Protein AF-A0A402CS65-F1 (afdb_monomer_lite)

Sequence (180 aa):
MGAPHNTKRYGEQWNAVDLAVMQAEIETFRDLVVVSGGWAWHLMSPPHVELKHAHDHKDADLFVDPDVLWRMMERMAAQGYEKIWTRFDGVTDHFVRYTKVVEGERPVKVIFDLFMEKVASVETASGILVVEPETLLSFYGNKHSSVECFSVAIAKELIARGENPVGHARMGDFTPWVKG

Secondary structure (DSSP, 8-state):
---TT-GGGTTPBPPHHHHHHHHHHHHHTTTT-EE-HHHHHHHHSPS---BTTT---SSEEEE--TTTHHHHHHHHHHTT-EEE--TTTTT-SSEEEEEEEEPSSS-EEEEEEEE-S---EEE-TTS-EEE-HHHHHHTBTTTBS-TTSHHHHHHHHHHHTT---TT-GGGG--HHHH--

Foldseek 3Di:
DDPLPPLVQWVAADDPVLVVVQVVVLVLCLVFWAWAAQVLLVLLEDDAGHGCLQGPDPAIETEGELVCVVVVVVVCVVVPKDWDDDPCVVVDPQWTKIWDWDDDPDIHIYIYIYGHHDADWDAAPVRGTYHALVRNLVCDPPPYDDCRRQLNVVSVVCVVVVHGSRHDNSSRDPVVSNVD

Structure (mmCIF, N/CA/C/O backbone):
data_AF-A0A402CS65-F1
#
_entry.id   AF-A0A402CS65-F1
#
loop_
_atom_site.group_PDB
_atom_site.id
_atom_site.type_symbol
_atom_site.label_atom_id
_atom_site.label_alt_id
_atom_site.label_comp_id
_atom_site.label_asym_id
_atom_site.label_entity_id
_atom_site.label_seq_id
_atom_site.pdbx_PDB_ins_code
_atom_site.Cartn_x
_atom_site.Cartn_y
_atom_site.Cartn_z
_atom_site.occupancy
_atom_site.B_iso_or_equiv
_atom_site.auth_seq_id
_atom_site.auth_comp_id
_atom_site.auth_asym_id
_atom_site.auth_atom_id
_atom_site.pdbx_PDB_model_num
ATOM 1 N N . MET A 1 1 ? 3.523 18.018 5.546 1.00 40.34 1 MET A N 1
ATOM 2 C CA . MET A 1 1 ? 4.021 18.280 4.178 1.00 40.34 1 MET A CA 1
ATOM 3 C C . MET A 1 1 ? 5.536 18.213 4.168 1.00 40.34 1 MET A C 1
ATOM 5 O O . MET A 1 1 ? 6.183 19.008 4.835 1.00 40.34 1 MET A O 1
ATOM 9 N N . GLY A 1 2 ? 6.095 17.272 3.417 1.00 36.66 2 GLY A N 1
ATOM 10 C CA . GLY A 1 2 ? 7.407 17.431 2.813 1.00 36.66 2 GLY A CA 1
ATOM 11 C C . GLY A 1 2 ? 7.201 17.420 1.314 1.00 36.66 2 GLY A C 1
ATOM 12 O O . GLY A 1 2 ? 6.503 16.530 0.848 1.00 36.66 2 GLY A O 1
ATOM 13 N N . ALA A 1 3 ? 7.683 18.429 0.592 1.00 43.88 3 ALA A N 1
ATOM 14 C CA . ALA A 1 3 ? 7.549 18.458 -0.859 1.00 43.88 3 ALA A CA 1
ATOM 15 C C . ALA A 1 3 ? 8.328 17.261 -1.441 1.00 43.88 3 ALA A C 1
ATOM 17 O O . ALA A 1 3 ? 9.555 17.270 -1.314 1.00 43.88 3 ALA A O 1
ATOM 18 N N . PRO A 1 4 ? 7.661 16.262 -2.053 1.00 49.84 4 PRO A N 1
ATOM 19 C CA . PRO A 1 4 ? 8.331 15.109 -2.668 1.00 49.84 4 PRO A CA 1
ATOM 20 C C . PRO A 1 4 ? 9.193 15.510 -3.880 1.00 49.84 4 PRO A C 1
ATOM 22 O O . PRO A 1 4 ? 9.932 14.702 -4.416 1.00 49.84 4 PRO A O 1
ATOM 25 N N . HIS A 1 5 ? 9.126 16.780 -4.284 1.00 58.22 5 HIS A N 1
ATOM 26 C CA . HIS A 1 5 ? 9.873 17.372 -5.395 1.00 58.22 5 HIS A CA 1
ATOM 27 C C . HIS A 1 5 ? 11.181 18.045 -4.954 1.00 58.22 5 HIS A C 1
ATOM 29 O O . HIS A 1 5 ? 11.900 18.624 -5.767 1.00 58.22 5 HIS A O 1
ATOM 35 N N . ASN A 1 6 ? 11.478 18.063 -3.649 1.00 64.06 6 ASN A N 1
ATOM 36 C CA . ASN A 1 6 ? 12.695 18.691 -3.156 1.00 64.06 6 ASN A CA 1
ATOM 37 C C . ASN A 1 6 ? 13.837 17.676 -3.180 1.00 64.06 6 ASN A C 1
ATOM 39 O O . ASN A 1 6 ? 14.038 16.952 -2.207 1.00 64.06 6 ASN A O 1
ATOM 43 N N . THR A 1 7 ? 14.622 17.686 -4.258 1.00 67.31 7 THR A N 1
ATOM 44 C CA . THR A 1 7 ? 15.816 16.837 -4.425 1.00 67.31 7 THR A CA 1
ATOM 45 C C . THR A 1 7 ? 16.789 16.916 -3.245 1.00 67.31 7 THR A C 1
ATOM 47 O O . THR A 1 7 ? 17.465 15.941 -2.943 1.00 67.31 7 THR A O 1
ATOM 50 N N . LYS A 1 8 ? 16.788 18.016 -2.473 1.00 67.69 8 LYS A N 1
ATOM 51 C CA . LYS A 1 8 ? 17.569 18.151 -1.224 1.00 67.69 8 LYS A CA 1
ATOM 52 C C . LYS A 1 8 ? 17.162 17.169 -0.117 1.00 67.69 8 LYS A C 1
ATOM 54 O O . LYS A 1 8 ? 17.838 17.096 0.903 1.00 67.69 8 LYS A O 1
ATOM 59 N N . ARG A 1 9 ? 16.028 16.483 -0.270 1.00 71.31 9 ARG A N 1
ATOM 60 C CA . ARG A 1 9 ? 15.501 15.476 0.661 1.00 71.31 9 ARG A CA 1
ATOM 61 C C . ARG A 1 9 ? 15.669 14.051 0.133 1.00 71.31 9 ARG A C 1
ATOM 63 O O . ARG A 1 9 ? 15.174 13.110 0.758 1.00 71.31 9 ARG A O 1
ATOM 70 N N . TYR A 1 10 ? 16.330 13.873 -1.010 1.00 80.81 10 TYR A N 1
ATOM 71 C CA . TYR A 1 10 ? 16.697 12.543 -1.480 1.00 80.81 10 TYR A CA 1
ATOM 72 C C . TYR A 1 10 ? 17.598 11.880 -0.432 1.00 80.81 10 TYR A C 1
ATOM 74 O O . TYR A 1 10 ? 18.449 12.525 0.176 1.00 80.81 10 TYR A O 1
ATOM 82 N N . GLY A 1 11 ? 17.339 10.602 -0.153 1.00 80.06 11 GLY A N 1
ATOM 83 C CA . GLY A 1 11 ? 17.988 9.868 0.937 1.00 80.06 11 GLY A CA 1
ATOM 84 C C . GLY A 1 11 ? 17.304 9.982 2.307 1.00 80.06 11 GLY A C 1
ATOM 85 O O . GLY A 1 11 ? 17.685 9.253 3.220 1.00 80.06 11 GLY A O 1
ATOM 86 N N . GLU A 1 12 ? 16.277 10.826 2.477 1.00 87.25 12 GLU A N 1
ATOM 87 C CA . GLU A 1 12 ? 15.479 10.825 3.709 1.00 87.25 12 GLU A CA 1
ATOM 88 C C . GLU A 1 12 ? 14.709 9.507 3.842 1.00 87.25 12 GLU A C 1
ATOM 90 O O . GLU A 1 12 ? 13.941 9.129 2.953 1.00 87.25 12 GLU A O 1
ATOM 95 N N . GLN A 1 13 ? 14.900 8.826 4.969 1.00 92.12 13 GLN A N 1
ATOM 96 C CA . GLN A 1 13 ? 14.277 7.538 5.250 1.00 92.12 13 GLN A CA 1
ATOM 97 C C . GLN A 1 13 ? 12.935 7.704 5.957 1.00 92.12 13 GLN A C 1
ATOM 99 O O . GLN A 1 13 ? 12.708 8.653 6.720 1.00 92.12 13 GLN A O 1
ATOM 104 N N . TRP A 1 14 ? 12.042 6.753 5.715 1.00 93.31 14 TRP A N 1
ATOM 105 C CA . TRP A 1 14 ? 10.878 6.549 6.565 1.00 93.31 14 TRP A CA 1
ATOM 106 C C . TRP A 1 14 ? 11.300 6.006 7.935 1.00 93.31 14 TRP A C 1
ATOM 108 O O . TRP A 1 14 ? 12.347 5.378 8.085 1.00 93.31 14 TRP A O 1
ATOM 118 N N . ASN A 1 15 ? 10.498 6.272 8.967 1.00 92.88 15 ASN A N 1
ATOM 119 C CA . ASN A 1 15 ? 10.771 5.707 10.281 1.00 92.88 15 ASN A CA 1
ATOM 120 C C . ASN A 1 15 ? 10.410 4.215 10.278 1.00 92.88 15 ASN A C 1
ATOM 122 O O . ASN A 1 15 ? 9.265 3.863 10.009 1.00 92.88 15 ASN A O 1
ATOM 126 N N . ALA A 1 16 ? 11.362 3.349 10.623 1.00 93.50 16 ALA A N 1
ATOM 127 C CA . ALA A 1 16 ? 11.166 1.899 10.590 1.00 93.50 16 ALA A CA 1
ATOM 128 C C . ALA A 1 16 ? 10.010 1.405 11.482 1.00 93.50 16 ALA A C 1
ATOM 130 O O . ALA A 1 16 ? 9.334 0.449 11.119 1.00 93.50 16 ALA A O 1
ATOM 131 N N . VAL A 1 17 ? 9.744 2.071 12.613 1.00 93.69 17 VAL A N 1
ATOM 132 C CA . VAL A 1 17 ? 8.616 1.724 13.496 1.00 93.69 17 VAL A CA 1
ATOM 133 C C . VAL A 1 17 ? 7.278 2.060 12.832 1.00 93.69 17 VAL A C 1
ATOM 135 O O . VAL A 1 17 ? 6.354 1.262 12.929 1.00 93.69 17 VAL A O 1
ATOM 138 N N . ASP A 1 18 ? 7.176 3.190 12.116 1.00 94.31 18 ASP A N 1
ATOM 139 C CA . ASP A 1 18 ? 5.943 3.530 11.379 1.00 94.31 18 ASP A CA 1
ATOM 140 C C . ASP A 1 18 ? 5.660 2.496 10.290 1.00 94.31 18 ASP A C 1
ATOM 142 O O . ASP A 1 18 ? 4.530 2.032 10.158 1.00 94.31 18 ASP A O 1
ATOM 146 N N . LEU A 1 19 ? 6.698 2.115 9.538 1.00 95.19 19 LEU A N 1
ATOM 147 C CA . LEU A 1 19 ? 6.580 1.120 8.474 1.00 95.19 19 LEU A CA 1
ATOM 148 C C . LEU A 1 19 ? 6.150 -0.239 9.022 1.00 95.19 19 LEU A C 1
ATOM 150 O O . LEU A 1 19 ? 5.228 -0.841 8.486 1.00 95.19 19 LEU A O 1
ATOM 154 N N . ALA A 1 20 ? 6.778 -0.699 10.107 1.00 95.69 20 ALA A N 1
ATOM 155 C CA . ALA A 1 20 ? 6.443 -1.981 10.716 1.00 95.69 20 ALA A CA 1
ATOM 156 C C . ALA A 1 20 ? 4.992 -2.015 11.221 1.00 95.69 20 ALA A C 1
ATOM 158 O O . ALA A 1 20 ? 4.289 -2.997 10.990 1.00 95.69 20 ALA A O 1
ATOM 159 N N . VAL A 1 21 ? 4.526 -0.937 11.865 1.00 96.94 21 VAL A N 1
ATOM 160 C CA . VAL A 1 21 ? 3.127 -0.827 12.310 1.00 96.94 21 VAL A CA 1
ATOM 161 C C . VAL A 1 21 ? 2.176 -0.835 11.116 1.00 96.94 21 VAL A C 1
ATOM 163 O O . VAL A 1 21 ? 1.211 -1.592 11.112 1.00 96.94 21 VAL A O 1
ATOM 166 N N . MET A 1 22 ? 2.450 -0.029 10.091 1.00 97.19 22 MET A N 1
ATOM 167 C CA . MET A 1 22 ? 1.586 0.054 8.917 1.00 97.19 22 MET A CA 1
ATOM 168 C C . MET A 1 22 ? 1.511 -1.276 8.161 1.00 97.19 22 MET A C 1
ATOM 170 O O . MET A 1 22 ? 0.421 -1.715 7.804 1.00 97.19 22 MET A O 1
ATOM 174 N N . GLN A 1 23 ? 2.647 -1.950 7.972 1.00 96.94 23 GLN A N 1
ATOM 175 C CA . GLN A 1 23 ? 2.686 -3.260 7.332 1.00 96.94 23 GLN A CA 1
ATOM 176 C C . GLN A 1 23 ? 1.883 -4.298 8.129 1.00 96.94 23 GLN A C 1
ATOM 178 O O . GLN A 1 23 ? 1.084 -5.018 7.536 1.00 96.94 23 GLN A O 1
ATOM 183 N N . ALA A 1 24 ? 2.030 -4.345 9.458 1.00 97.25 24 ALA A N 1
ATOM 184 C CA . ALA A 1 24 ? 1.269 -5.268 10.305 1.00 97.25 24 ALA A CA 1
ATOM 185 C C . ALA A 1 24 ? -0.251 -5.015 10.234 1.00 97.25 24 ALA A C 1
ATOM 187 O O . ALA A 1 24 ? -1.055 -5.953 10.214 1.00 97.25 24 ALA A O 1
ATOM 188 N N . GLU A 1 25 ? -0.660 -3.748 10.155 1.00 97.81 25 GLU A N 1
ATOM 189 C CA . GLU A 1 25 ? -2.067 -3.397 9.970 1.00 97.81 25 GLU A CA 1
ATOM 190 C C . GLU A 1 25 ? -2.563 -3.811 8.577 1.00 97.81 25 GLU A C 1
ATOM 192 O O . GLU A 1 25 ? -3.623 -4.420 8.487 1.00 97.81 25 GLU A O 1
ATOM 197 N N . ILE A 1 26 ? -1.796 -3.598 7.499 1.00 97.69 26 ILE A N 1
ATOM 198 C CA . ILE A 1 26 ? -2.147 -4.088 6.148 1.00 97.69 26 ILE A CA 1
ATOM 199 C C . ILE A 1 26 ? -2.285 -5.618 6.137 1.00 97.69 26 ILE A C 1
ATOM 201 O O . ILE A 1 26 ? -3.266 -6.155 5.618 1.00 97.69 26 ILE A O 1
ATOM 205 N N . GLU A 1 27 ? -1.336 -6.333 6.746 1.00 97.19 27 GLU A N 1
ATOM 206 C CA . GLU A 1 27 ? -1.333 -7.800 6.828 1.00 97.19 27 GLU A CA 1
ATOM 207 C C . GLU A 1 27 ? -2.597 -8.353 7.498 1.00 97.19 27 GLU A C 1
ATOM 209 O O . GLU A 1 27 ? -3.095 -9.413 7.113 1.00 97.19 27 GLU A O 1
ATOM 214 N N . THR A 1 28 ? -3.168 -7.607 8.443 1.00 97.12 28 THR A N 1
ATOM 215 C CA . THR A 1 28 ? -4.400 -7.972 9.154 1.00 97.12 28 THR A CA 1
ATOM 216 C C . THR A 1 28 ? -5.646 -7.982 8.250 1.00 97.12 28 THR A C 1
ATOM 218 O O . THR A 1 28 ? -6.646 -8.641 8.564 1.00 97.12 28 THR A O 1
ATOM 221 N N . PHE A 1 29 ? -5.596 -7.285 7.112 1.00 97.50 29 PHE A N 1
ATOM 222 C CA . PHE A 1 29 ? -6.691 -7.202 6.141 1.00 97.50 29 PHE A CA 1
ATOM 223 C C . PHE A 1 29 ? -6.370 -7.868 4.798 1.00 97.50 29 PHE A C 1
ATOM 225 O O . PHE A 1 29 ? -7.180 -7.779 3.878 1.00 97.50 29 PHE A O 1
ATOM 232 N N . ARG A 1 30 ? -5.231 -8.561 4.668 1.00 96.62 30 ARG A N 1
ATOM 233 C CA . ARG A 1 30 ? -4.740 -9.109 3.386 1.00 96.62 30 ARG A CA 1
ATOM 234 C C . ARG A 1 30 ? -5.720 -10.031 2.646 1.00 96.62 30 ARG A C 1
ATOM 236 O O . ARG A 1 30 ? -5.628 -10.159 1.43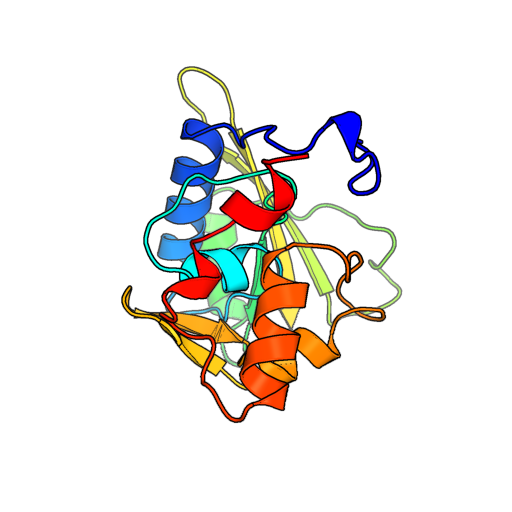5 1.00 96.62 30 ARG A O 1
ATOM 243 N N . ASP A 1 31 ? -6.635 -10.689 3.359 1.00 96.88 31 ASP A N 1
ATOM 244 C CA . ASP A 1 31 ? -7.673 -11.570 2.801 1.00 96.88 31 ASP A CA 1
ATOM 245 C C . ASP A 1 31 ? -8.897 -10.814 2.259 1.00 96.88 31 ASP A C 1
ATOM 247 O O . ASP A 1 31 ? -9.785 -11.425 1.667 1.00 96.88 31 ASP A O 1
ATOM 251 N N . LEU A 1 32 ? -8.966 -9.500 2.483 1.00 97.69 32 LEU A N 1
ATOM 252 C CA . LEU A 1 32 ? -10.100 -8.647 2.125 1.00 97.69 32 LEU A CA 1
ATOM 253 C C . LEU A 1 32 ? -9.728 -7.516 1.163 1.00 97.69 32 LEU A C 1
ATOM 255 O O . LEU A 1 32 ? -10.630 -6.830 0.680 1.00 97.69 32 LEU A O 1
ATOM 259 N N . VAL A 1 33 ? -8.435 -7.290 0.909 1.00 98.00 33 VAL A N 1
ATOM 260 C CA . VAL A 1 33 ? -7.963 -6.101 0.190 1.00 98.00 33 VAL A CA 1
ATOM 261 C C . VAL A 1 33 ? -6.960 -6.428 -0.904 1.00 98.00 33 VAL A C 1
ATOM 263 O O . VAL A 1 33 ? -6.186 -7.378 -0.809 1.00 98.00 33 VAL A O 1
ATOM 266 N N . VAL A 1 34 ? -6.935 -5.562 -1.913 1.00 98.62 34 VAL A N 1
ATOM 267 C CA . VAL A 1 34 ? -5.832 -5.434 -2.865 1.00 98.62 34 VAL A CA 1
ATOM 268 C C . VAL A 1 34 ? -5.121 -4.112 -2.582 1.00 98.62 34 VAL A C 1
ATOM 270 O O . VAL A 1 34 ? -5.729 -3.044 -2.649 1.00 98.62 34 VAL A O 1
ATOM 273 N N . VAL A 1 35 ? -3.834 -4.169 -2.251 1.00 98.38 35 VAL A N 1
ATOM 274 C CA . VAL A 1 35 ? -3.042 -2.989 -1.878 1.00 98.38 35 VAL A CA 1
ATOM 275 C C . VAL A 1 35 ? -2.623 -2.203 -3.125 1.00 98.38 35 VAL A C 1
ATOM 277 O O . VAL A 1 35 ? -2.239 -2.777 -4.143 1.00 98.38 35 VAL A O 1
ATOM 280 N N . SER A 1 36 ? -2.675 -0.877 -3.053 1.00 97.25 36 SER A N 1
ATOM 281 C CA . SER A 1 36 ? -2.324 0.068 -4.119 1.00 97.25 36 SER A CA 1
ATOM 282 C C . SER A 1 36 ? -1.300 1.101 -3.616 1.00 97.25 36 SER A C 1
ATOM 284 O O . SER A 1 36 ? -0.711 0.960 -2.541 1.00 97.25 36 SER A O 1
ATOM 286 N N . GLY A 1 37 ? -1.044 2.129 -4.422 1.00 94.38 37 GLY A N 1
ATOM 287 C CA . GLY A 1 37 ? -0.231 3.285 -4.047 1.00 94.38 37 GLY A CA 1
ATOM 288 C C . GLY A 1 37 ? 1.234 2.946 -3.762 1.00 94.38 37 GLY A C 1
ATOM 289 O O . GLY A 1 37 ? 1.824 2.060 -4.384 1.00 94.38 37 GLY A O 1
ATOM 290 N N . GLY A 1 38 ? 1.847 3.682 -2.830 1.00 94.38 38 GLY A N 1
ATOM 291 C CA . GLY A 1 38 ? 3.248 3.468 -2.449 1.00 94.38 38 GLY A CA 1
ATOM 292 C C . GLY A 1 38 ? 3.493 2.124 -1.759 1.00 94.38 38 GLY A C 1
ATOM 293 O O . GLY A 1 38 ? 4.516 1.490 -2.018 1.00 94.38 38 GLY A O 1
ATOM 294 N N . TRP A 1 39 ? 2.526 1.642 -0.973 1.00 96.75 39 TRP A N 1
ATOM 295 C CA . TRP A 1 39 ? 2.601 0.333 -0.323 1.00 96.75 39 TRP A CA 1
ATOM 296 C C . TRP A 1 39 ? 2.618 -0.826 -1.316 1.00 96.75 39 TRP A C 1
ATOM 298 O O . TRP A 1 39 ? 3.372 -1.775 -1.118 1.00 96.75 39 TRP A O 1
ATOM 308 N N . ALA A 1 40 ? 1.866 -0.744 -2.416 1.00 97.31 40 ALA A N 1
ATOM 309 C CA . ALA A 1 40 ? 1.940 -1.755 -3.469 1.00 97.31 40 ALA A CA 1
ATOM 310 C C . ALA A 1 40 ? 3.346 -1.847 -4.075 1.00 97.31 40 ALA A C 1
ATOM 312 O O . ALA A 1 40 ? 3.882 -2.946 -4.210 1.00 97.31 40 ALA A O 1
ATOM 313 N N . TRP A 1 41 ? 3.973 -0.707 -4.388 1.00 96.25 41 TRP A N 1
ATOM 314 C CA . TRP A 1 41 ? 5.353 -0.695 -4.883 1.00 96.25 41 TRP A CA 1
ATOM 315 C C . TRP A 1 41 ? 6.332 -1.277 -3.870 1.00 96.25 41 TRP A C 1
ATOM 317 O O . TRP A 1 41 ? 7.111 -2.149 -4.238 1.00 96.25 41 TRP A O 1
ATOM 327 N N . HIS A 1 42 ? 6.227 -0.885 -2.600 1.00 96.25 42 HIS A N 1
ATOM 328 C CA . HIS A 1 42 ? 7.051 -1.439 -1.529 1.00 96.25 42 HIS A CA 1
ATOM 329 C C . HIS A 1 42 ? 6.941 -2.964 -1.426 1.00 96.25 42 HIS A C 1
ATOM 331 O O . HIS A 1 42 ? 7.959 -3.649 -1.385 1.00 96.25 42 HIS A O 1
ATOM 337 N N . LEU A 1 43 ? 5.716 -3.498 -1.433 1.00 97.00 43 LEU A N 1
ATOM 338 C CA . LEU A 1 43 ? 5.453 -4.935 -1.316 1.00 97.00 43 LEU A CA 1
ATOM 339 C C . LEU A 1 43 ? 5.883 -5.732 -2.558 1.00 97.00 43 LEU A C 1
ATOM 341 O O . LEU A 1 43 ? 6.134 -6.934 -2.461 1.00 97.00 43 LEU A O 1
ATOM 345 N N . MET A 1 44 ? 5.965 -5.084 -3.723 1.00 96.69 44 MET A N 1
ATOM 346 C CA . MET A 1 44 ? 6.519 -5.676 -4.945 1.00 96.69 44 MET A CA 1
ATOM 347 C C . MET A 1 44 ? 8.048 -5.633 -4.987 1.00 96.69 44 MET A C 1
ATOM 349 O O . MET A 1 44 ? 8.653 -6.419 -5.717 1.00 96.69 44 MET A O 1
ATOM 353 N N . SER A 1 45 ? 8.68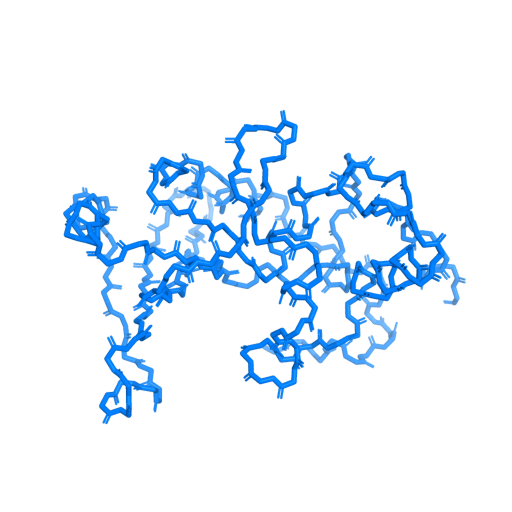1 -4.723 -4.252 1.00 96.06 45 SER A N 1
ATOM 354 C CA . SER A 1 45 ? 10.130 -4.560 -4.260 1.00 96.06 45 SER A CA 1
ATOM 355 C C . SER A 1 45 ? 10.839 -5.638 -3.425 1.00 96.06 45 SER A C 1
ATOM 357 O O . SER A 1 45 ? 10.365 -6.018 -2.355 1.00 96.06 45 SER A O 1
ATOM 359 N N . PRO A 1 46 ? 12.031 -6.099 -3.846 1.00 94.94 46 PRO A N 1
ATOM 360 C CA . PRO A 1 46 ? 12.935 -6.850 -2.972 1.00 94.94 46 PRO A CA 1
ATOM 361 C C . PRO A 1 46 ? 13.315 -6.043 -1.718 1.00 94.94 46 PRO A C 1
ATOM 363 O O . PRO A 1 46 ? 13.175 -4.821 -1.739 1.00 94.94 46 PRO A O 1
ATOM 366 N N . PRO A 1 47 ? 13.862 -6.663 -0.654 1.00 93.38 47 PRO A N 1
ATOM 367 C CA . PRO A 1 47 ? 14.308 -5.940 0.540 1.00 93.38 47 PRO A CA 1
ATOM 368 C C . PRO A 1 47 ? 15.245 -4.767 0.213 1.00 93.38 47 PRO A C 1
ATOM 370 O O . PRO A 1 47 ? 16.232 -4.933 -0.504 1.00 93.38 47 PRO A O 1
ATOM 373 N N . HIS A 1 48 ? 14.939 -3.585 0.749 1.00 92.88 48 HIS A N 1
ATOM 374 C CA . HIS A 1 48 ? 15.634 -2.336 0.437 1.00 92.88 48 HIS A CA 1
ATOM 375 C C . HIS A 1 48 ? 15.543 -1.334 1.596 1.00 92.88 48 HIS A C 1
ATOM 377 O O . HIS A 1 48 ? 14.791 -1.521 2.553 1.00 92.88 48 HIS A O 1
ATOM 383 N N . VAL A 1 49 ? 16.316 -0.248 1.511 1.00 91.12 49 VAL A N 1
ATOM 384 C CA . VAL A 1 49 ? 16.192 0.886 2.437 1.00 91.12 49 VAL A CA 1
ATOM 385 C C . VAL A 1 49 ? 15.020 1.753 2.002 1.00 91.12 49 VAL A C 1
ATOM 387 O O . VAL A 1 49 ? 15.010 2.263 0.883 1.00 91.12 49 VAL A O 1
ATOM 390 N N . GLU A 1 50 ? 14.056 1.946 2.896 1.00 91.31 50 GLU A N 1
ATOM 391 C CA . GLU A 1 50 ? 12.815 2.638 2.569 1.00 91.31 50 GLU A CA 1
ATOM 392 C C . GLU A 1 50 ? 12.975 4.167 2.621 1.00 91.31 50 GLU A C 1
ATOM 394 O O . GLU A 1 50 ? 13.094 4.785 3.687 1.00 91.31 50 GLU A O 1
ATOM 399 N N . LEU A 1 51 ? 12.994 4.783 1.437 1.00 91.38 51 LEU A N 1
ATOM 400 C CA . LEU A 1 51 ? 13.194 6.218 1.246 1.00 91.38 51 LEU A CA 1
ATOM 401 C C . LEU A 1 51 ? 11.857 6.912 1.007 1.00 91.38 51 LEU A C 1
ATOM 403 O O . LEU A 1 51 ? 11.033 6.445 0.230 1.00 91.38 51 LEU A O 1
ATOM 407 N N . LYS A 1 52 ? 11.692 8.128 1.532 1.00 89.50 52 LYS A N 1
ATOM 408 C CA . LYS A 1 52 ? 10.473 8.926 1.303 1.00 89.50 52 LYS A CA 1
ATOM 409 C C . LYS A 1 52 ? 10.183 9.251 -0.163 1.00 89.50 52 LYS A C 1
ATOM 411 O O . LYS A 1 52 ? 9.060 9.610 -0.492 1.00 89.50 52 LYS A O 1
ATOM 416 N N . HIS A 1 53 ? 11.196 9.150 -1.022 1.00 88.12 53 HIS A N 1
ATOM 417 C CA . HIS A 1 53 ? 11.079 9.343 -2.469 1.00 88.12 53 HIS A CA 1
ATOM 418 C C . HIS A 1 53 ? 10.985 8.024 -3.247 1.00 88.12 53 HIS A C 1
ATOM 420 O O . HIS A 1 53 ? 10.621 8.042 -4.420 1.00 88.12 53 HIS A O 1
ATOM 426 N N . ALA A 1 54 ? 11.290 6.888 -2.614 1.00 88.94 54 ALA A N 1
ATOM 427 C CA . ALA A 1 54 ? 11.075 5.579 -3.216 1.00 88.94 54 ALA A CA 1
ATOM 428 C C . ALA A 1 54 ? 9.581 5.261 -3.244 1.00 88.94 54 ALA A C 1
ATOM 430 O O . ALA A 1 54 ? 9.012 5.054 -4.317 1.00 88.94 54 ALA A O 1
ATOM 431 N N . HIS A 1 55 ? 8.950 5.331 -2.071 1.00 90.06 55 HIS A N 1
ATOM 432 C CA . HIS A 1 55 ? 7.542 5.025 -1.867 1.00 90.06 55 HIS A CA 1
ATOM 433 C C . HIS A 1 55 ? 6.883 6.063 -0.951 1.00 90.06 55 HIS A C 1
ATOM 435 O O . HIS A 1 55 ? 7.483 6.546 0.017 1.00 90.06 55 HIS A O 1
ATOM 441 N N . ASP A 1 56 ? 5.630 6.408 -1.250 1.00 88.94 56 ASP A N 1
ATOM 442 C CA . ASP A 1 56 ? 4.808 7.205 -0.340 1.00 88.94 56 ASP A CA 1
ATOM 443 C C . ASP A 1 56 ? 4.092 6.282 0.654 1.00 88.94 56 ASP A C 1
ATOM 445 O O . ASP A 1 56 ? 3.284 5.455 0.248 1.00 88.94 56 ASP A O 1
ATOM 449 N N . HIS A 1 57 ? 4.393 6.437 1.945 1.00 92.00 57 HIS A N 1
ATOM 450 C CA . HIS A 1 57 ? 3.876 5.597 3.035 1.00 92.00 57 HIS A CA 1
ATOM 451 C C . HIS A 1 57 ? 3.021 6.379 4.042 1.00 92.00 57 HIS A C 1
ATOM 453 O O . HIS A 1 57 ? 2.910 5.993 5.204 1.00 92.00 57 HIS A O 1
ATOM 459 N N . LYS A 1 58 ? 2.454 7.527 3.641 1.00 90.75 58 LYS A N 1
ATOM 460 C CA . LYS A 1 58 ? 1.614 8.354 4.536 1.00 90.75 58 LYS A CA 1
ATOM 461 C C . LYS A 1 58 ? 0.286 7.690 4.898 1.00 90.75 58 LYS A C 1
ATOM 463 O O . LYS A 1 58 ? -0.196 7.863 6.016 1.00 90.75 58 LYS A O 1
ATOM 468 N N . ASP A 1 59 ? -0.302 7.010 3.934 1.00 93.88 59 ASP A N 1
ATOM 469 C CA . ASP A 1 59 ? -1.539 6.248 4.003 1.00 93.88 59 ASP A CA 1
ATOM 470 C C . ASP A 1 59 ? -1.360 4.961 3.187 1.00 93.88 59 ASP A C 1
ATOM 472 O O . ASP A 1 59 ? -0.371 4.802 2.466 1.00 93.88 59 ASP A O 1
ATOM 476 N N . ALA A 1 60 ? -2.277 4.011 3.361 1.00 97.12 60 ALA A N 1
ATOM 477 C CA . ALA A 1 60 ? -2.366 2.837 2.506 1.00 97.12 60 ALA A CA 1
ATOM 478 C C . ALA A 1 60 ? -3.650 2.902 1.679 1.00 97.12 60 ALA A C 1
ATOM 480 O O . ALA A 1 60 ? -4.752 2.961 2.229 1.00 97.12 60 ALA A O 1
ATOM 481 N N . ASP A 1 61 ? -3.487 2.867 0.361 1.00 96.94 61 ASP A N 1
ATOM 482 C CA . ASP A 1 61 ? -4.579 2.768 -0.598 1.00 96.94 61 ASP A CA 1
ATOM 483 C C . ASP A 1 61 ? -4.991 1.303 -0.745 1.00 96.94 61 ASP A C 1
ATOM 485 O O . ASP A 1 61 ? -4.199 0.470 -1.189 1.00 96.94 61 ASP A O 1
ATOM 489 N N . LEU A 1 62 ? -6.225 0.975 -0.386 1.00 98.06 62 LEU A N 1
ATOM 490 C CA . LEU A 1 62 ? -6.741 -0.388 -0.360 1.00 98.06 62 LEU A CA 1
ATOM 491 C C . LEU A 1 62 ? -7.987 -0.481 -1.235 1.00 98.06 62 LEU A C 1
ATOM 493 O O . LEU A 1 62 ? -8.975 0.216 -1.018 1.00 98.06 62 LEU A O 1
ATOM 497 N N . PHE A 1 63 ? -7.962 -1.373 -2.213 1.00 98.12 63 PHE A N 1
ATOM 498 C CA . PHE A 1 63 ? -9.142 -1.734 -2.984 1.00 98.12 63 PHE A CA 1
ATOM 499 C C . PHE A 1 63 ? -9.870 -2.867 -2.277 1.00 98.12 63 PHE A C 1
ATOM 501 O O . PHE A 1 63 ? -9.253 -3.858 -1.883 1.00 98.12 63 PHE A O 1
ATOM 508 N N . VAL A 1 64 ? -11.180 -2.716 -2.122 1.00 97.81 64 VAL A N 1
ATOM 509 C CA . VAL A 1 64 ? -12.047 -3.691 -1.461 1.00 97.81 64 VAL A CA 1
ATOM 510 C C . VAL A 1 64 ? -13.140 -4.087 -2.435 1.00 97.81 64 VAL A C 1
ATOM 512 O O . VAL A 1 64 ? -13.868 -3.234 -2.946 1.00 97.81 64 VAL A O 1
ATOM 515 N N . ASP A 1 65 ? -13.278 -5.390 -2.666 1.00 96.75 65 ASP A N 1
ATOM 516 C CA . ASP A 1 65 ? -14.391 -5.924 -3.440 1.00 96.75 65 ASP A CA 1
ATOM 517 C C . ASP A 1 65 ? -15.719 -5.570 -2.732 1.00 96.75 65 ASP A C 1
ATOM 519 O O . ASP A 1 65 ? -15.893 -5.921 -1.556 1.00 96.75 65 ASP A O 1
ATOM 523 N N . PRO A 1 66 ? -16.669 -4.891 -3.411 1.00 95.44 66 PRO A N 1
ATOM 524 C CA . PRO A 1 66 ? -17.976 -4.573 -2.839 1.00 95.44 66 PRO A CA 1
ATOM 525 C C . PRO A 1 66 ? -18.701 -5.779 -2.219 1.00 95.44 66 PRO A C 1
ATOM 527 O O . PRO A 1 66 ? -19.415 -5.611 -1.228 1.00 95.44 66 PRO A O 1
ATOM 530 N N . ASP A 1 67 ? -18.470 -6.993 -2.734 1.00 96.12 67 ASP A N 1
ATOM 531 C CA . ASP A 1 67 ? -19.090 -8.233 -2.246 1.00 96.12 67 ASP A CA 1
ATOM 532 C C . ASP A 1 67 ? -18.632 -8.609 -0.817 1.00 96.12 67 ASP A C 1
ATOM 534 O O . ASP A 1 67 ? -19.359 -9.276 -0.070 1.00 96.12 67 ASP A O 1
ATOM 538 N N . VAL A 1 68 ? -17.439 -8.159 -0.401 1.00 95.75 68 VAL A N 1
ATOM 539 C CA . VAL A 1 68 ? -16.865 -8.417 0.937 1.00 95.75 68 VAL A CA 1
ATOM 540 C C . VAL A 1 68 ? -16.699 -7.155 1.782 1.00 95.75 68 VAL A C 1
ATOM 542 O O . VAL A 1 68 ? -16.244 -7.243 2.924 1.00 95.75 68 VAL A O 1
ATOM 545 N N . LEU A 1 69 ? -17.116 -5.992 1.274 1.00 95.06 69 LEU A N 1
ATOM 546 C CA . LEU A 1 69 ? -16.981 -4.700 1.950 1.00 95.06 69 LEU A CA 1
ATOM 547 C C . LEU A 1 69 ? -17.535 -4.717 3.380 1.00 95.06 69 LEU A C 1
ATOM 549 O O . LEU A 1 69 ? -16.908 -4.194 4.297 1.00 95.06 69 LEU A O 1
ATOM 553 N N . TRP A 1 70 ? -18.681 -5.358 3.600 1.00 95.38 70 TRP A N 1
ATOM 554 C CA . TRP A 1 70 ? -19.282 -5.454 4.932 1.00 95.38 70 TRP A CA 1
ATOM 555 C C . TRP A 1 70 ? -18.371 -6.169 5.946 1.00 95.38 70 TRP A C 1
ATOM 557 O O . TRP A 1 70 ? -18.302 -5.741 7.097 1.00 95.38 70 TRP A O 1
ATOM 567 N N . ARG A 1 71 ? -17.614 -7.195 5.521 1.00 96.94 71 ARG A N 1
ATOM 568 C CA . ARG A 1 71 ? -16.635 -7.900 6.373 1.00 96.94 71 ARG A CA 1
ATOM 569 C C . ARG A 1 71 ? -15.458 -7.005 6.719 1.00 96.94 71 ARG A C 1
ATOM 571 O O . ARG A 1 71 ? -14.980 -7.031 7.851 1.00 96.94 71 ARG A O 1
ATOM 578 N N . MET A 1 72 ? -15.002 -6.216 5.744 1.00 96.00 72 MET A N 1
ATOM 579 C CA . MET A 1 72 ? -13.963 -5.212 5.960 1.00 96.00 72 MET A CA 1
ATOM 580 C C . MET A 1 72 ? -14.422 -4.208 7.020 1.00 96.00 72 MET A C 1
ATOM 582 O O . MET A 1 72 ? -13.720 -4.005 8.007 1.00 96.00 72 MET A O 1
ATOM 586 N N . MET A 1 73 ? -15.628 -3.651 6.870 1.00 95.50 73 MET A N 1
ATOM 587 C CA . MET A 1 73 ? -16.175 -2.666 7.809 1.00 95.50 73 MET A CA 1
ATOM 588 C C . MET A 1 73 ? -16.333 -3.233 9.225 1.00 95.50 73 MET A C 1
ATOM 590 O O . MET A 1 73 ? -15.952 -2.576 10.193 1.00 95.50 73 MET A O 1
ATOM 594 N N . GLU A 1 74 ? -16.844 -4.461 9.356 1.00 96.62 74 GLU A N 1
ATOM 595 C CA . GLU A 1 74 ? -16.975 -5.144 10.649 1.00 96.62 74 GLU A CA 1
ATOM 596 C C . GLU A 1 74 ? -15.610 -5.339 11.326 1.00 96.62 74 GLU A C 1
ATOM 598 O O . GLU A 1 74 ? -15.441 -5.000 12.500 1.00 96.62 74 GLU A O 1
ATOM 603 N N . ARG A 1 75 ? -14.605 -5.819 10.578 1.00 97.38 75 ARG A N 1
ATOM 604 C CA . ARG A 1 75 ? -13.252 -6.039 11.109 1.00 97.38 75 ARG A CA 1
ATOM 605 C C . ARG A 1 75 ? -12.564 -4.728 11.491 1.00 97.38 75 ARG A C 1
ATOM 607 O O . ARG A 1 75 ? -11.929 -4.664 12.539 1.00 97.38 75 ARG A O 1
ATOM 614 N N . MET A 1 76 ? -12.712 -3.682 10.682 1.00 97.62 76 MET A N 1
ATOM 615 C CA . MET A 1 76 ? -12.175 -2.353 10.984 1.00 97.62 76 MET A CA 1
ATOM 616 C C . MET A 1 76 ? -12.780 -1.776 12.265 1.00 97.62 76 MET A C 1
ATOM 618 O O . MET A 1 76 ? -12.037 -1.333 13.142 1.00 97.62 76 MET A O 1
ATOM 622 N N . ALA A 1 77 ? -14.106 -1.847 12.415 1.00 96.75 77 ALA A N 1
ATOM 623 C CA . ALA A 1 77 ? -14.787 -1.399 13.627 1.00 96.75 77 ALA A CA 1
ATOM 624 C C . ALA A 1 77 ? -14.319 -2.183 14.865 1.00 96.75 77 ALA A C 1
ATOM 626 O O . ALA A 1 77 ? -13.989 -1.582 15.887 1.00 96.75 77 ALA A O 1
ATOM 627 N N . ALA A 1 78 ? -14.204 -3.513 14.757 1.00 97.25 78 ALA A N 1
ATOM 628 C CA . ALA A 1 78 ? -13.701 -4.366 15.838 1.00 97.25 78 ALA A CA 1
ATOM 629 C C . ALA A 1 78 ? -12.250 -4.045 16.244 1.00 97.25 78 ALA A C 1
ATOM 631 O O . ALA A 1 78 ? -11.852 -4.312 17.376 1.00 97.25 78 ALA A O 1
ATOM 632 N N . GLN A 1 79 ? -11.464 -3.460 15.337 1.00 96.62 79 GLN A N 1
ATOM 633 C CA . GLN A 1 79 ? -10.078 -3.055 15.580 1.00 96.62 79 GLN A CA 1
ATOM 634 C C . GLN A 1 79 ? -9.912 -1.576 15.945 1.00 96.62 79 GLN A C 1
ATOM 636 O O . GLN A 1 79 ? -8.779 -1.107 16.067 1.00 96.62 79 GLN A O 1
ATOM 641 N N . GLY A 1 80 ? -11.013 -0.846 16.144 1.00 97.38 80 GLY A N 1
ATOM 642 C CA . GLY A 1 80 ? -10.984 0.548 16.584 1.00 97.38 80 GLY A CA 1
ATOM 643 C C . GLY A 1 80 ? -10.636 1.550 15.483 1.00 97.38 80 GLY A C 1
ATOM 644 O O . GLY A 1 80 ? -10.119 2.622 15.784 1.00 97.38 80 GLY A O 1
ATOM 645 N N . TYR A 1 81 ? -10.887 1.216 14.215 1.00 98.19 81 TYR A N 1
ATOM 646 C CA . TYR A 1 81 ? -10.805 2.198 13.137 1.00 98.19 81 TYR A CA 1
ATOM 647 C C . TYR A 1 81 ? -12.022 3.120 13.145 1.00 98.19 81 TYR A C 1
ATOM 649 O O . TYR A 1 81 ? -13.169 2.676 13.207 1.00 98.19 81 TYR A O 1
ATOM 657 N N . GLU A 1 82 ? -11.765 4.410 12.975 1.00 97.25 82 GLU A N 1
ATOM 658 C CA . GLU A 1 82 ? -12.785 5.448 12.900 1.00 97.25 82 GLU A CA 1
ATOM 659 C C . GLU A 1 82 ? -12.815 6.059 11.502 1.00 97.25 82 GLU A C 1
ATOM 661 O O . GLU A 1 82 ? -11.772 6.379 10.922 1.00 97.25 82 GLU A O 1
ATOM 666 N N . LYS A 1 83 ? -14.022 6.241 10.954 1.00 95.69 83 LYS A N 1
ATOM 667 C CA . LYS A 1 83 ? -14.199 6.960 9.692 1.00 95.69 83 LYS A CA 1
ATOM 668 C C . LYS A 1 83 ? -13.834 8.428 9.906 1.00 95.69 83 LYS A C 1
ATOM 670 O O . LYS A 1 83 ? -14.343 9.062 10.829 1.00 95.69 83 LYS A O 1
ATOM 675 N N . ILE A 1 84 ? -13.028 8.987 9.008 1.00 95.19 84 ILE A N 1
ATOM 676 C CA . ILE A 1 84 ? -12.731 10.421 8.985 1.00 95.19 84 ILE A CA 1
ATOM 677 C C . ILE A 1 84 ? -13.268 11.071 7.718 1.00 95.19 84 ILE A C 1
ATOM 679 O O . ILE A 1 84 ? -13.228 10.492 6.636 1.00 95.19 84 ILE A O 1
ATOM 683 N N . TRP A 1 85 ? -13.778 12.291 7.870 1.00 92.06 85 TRP A N 1
ATOM 684 C CA . TRP A 1 85 ? -14.337 13.050 6.760 1.00 92.06 85 TRP A CA 1
ATOM 685 C C . TRP A 1 85 ? -13.225 13.620 5.876 1.00 92.06 85 TRP A C 1
ATOM 687 O O . TRP A 1 85 ? -12.220 14.151 6.357 1.00 92.06 85 TRP A O 1
ATOM 697 N N . THR A 1 86 ? -13.426 13.530 4.572 1.00 90.88 86 THR A N 1
ATOM 698 C CA . THR A 1 86 ? -12.539 1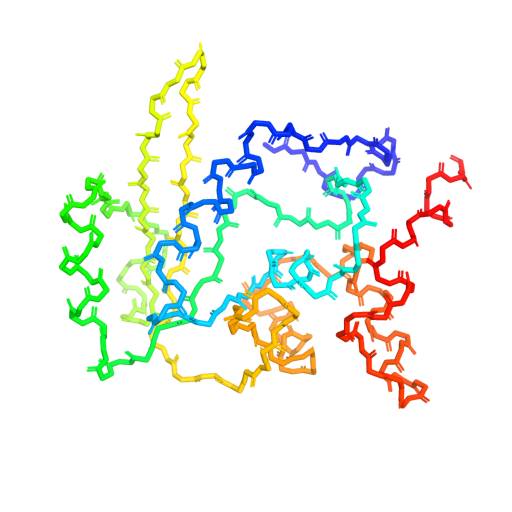4.018 3.522 1.00 90.88 86 THR A CA 1
ATOM 699 C C . THR A 1 86 ? -13.319 14.910 2.566 1.00 90.88 86 THR A C 1
ATOM 701 O O . THR A 1 86 ? -14.544 14.895 2.525 1.00 90.88 86 THR A O 1
ATOM 704 N N . ARG A 1 87 ? -12.612 15.647 1.706 1.00 87.94 87 ARG A N 1
ATOM 705 C CA . ARG A 1 87 ? -13.251 16.435 0.638 1.00 87.94 87 ARG A CA 1
ATOM 706 C C . ARG A 1 87 ? -14.044 15.600 -0.380 1.00 87.94 87 ARG A C 1
ATOM 708 O O . ARG A 1 87 ? -14.730 16.182 -1.211 1.00 87.94 87 ARG A O 1
ATOM 715 N N . PHE A 1 88 ? -13.863 14.279 -0.385 1.00 86.62 88 PHE A N 1
ATOM 716 C CA . PHE A 1 88 ? -14.527 13.363 -1.310 1.00 86.62 88 PHE A CA 1
ATOM 717 C C . PHE A 1 88 ? -15.838 12.815 -0.740 1.00 86.62 88 PHE A C 1
ATOM 719 O O . PHE A 1 88 ? -16.683 12.347 -1.503 1.00 86.62 88 PHE A O 1
ATOM 726 N N . ASP A 1 89 ? -16.038 12.916 0.576 1.00 84.75 89 ASP A N 1
ATOM 727 C CA . ASP A 1 89 ? -17.300 12.550 1.205 1.00 84.75 89 ASP A CA 1
ATOM 728 C C . ASP A 1 89 ? -18.430 13.447 0.670 1.00 84.75 89 ASP A C 1
ATOM 730 O O . ASP A 1 89 ? -18.343 14.676 0.691 1.00 84.75 89 ASP A O 1
ATOM 734 N N . GLY A 1 90 ? -19.496 12.819 0.165 1.00 82.06 90 GLY A N 1
ATOM 735 C CA . GLY A 1 90 ? -20.617 13.502 -0.495 1.00 82.06 90 GLY A CA 1
ATOM 736 C C . GLY A 1 90 ? -20.397 13.812 -1.981 1.00 82.06 90 GLY A C 1
ATOM 737 O O . GLY A 1 90 ? -21.317 14.298 -2.635 1.00 82.06 90 GLY A O 1
ATOM 738 N N . VAL A 1 91 ? -19.208 13.520 -2.523 1.00 85.38 91 VAL A N 1
ATOM 739 C CA . VAL A 1 91 ? -18.917 13.574 -3.968 1.00 85.38 91 VAL A CA 1
ATOM 740 C C . VAL A 1 91 ? -18.971 12.178 -4.584 1.00 85.38 91 VAL A C 1
ATOM 742 O O . VAL A 1 91 ? -19.431 12.015 -5.711 1.00 85.38 91 VAL A O 1
ATOM 745 N N . THR A 1 92 ? -18.492 11.172 -3.853 1.00 86.31 92 THR A N 1
ATOM 746 C CA . THR A 1 92 ? -18.483 9.777 -4.290 1.00 86.31 92 THR A CA 1
ATOM 747 C C . THR A 1 92 ? -18.777 8.848 -3.123 1.00 86.31 92 THR A C 1
ATOM 749 O O . THR A 1 92 ? -18.299 9.069 -2.012 1.00 86.31 92 THR A O 1
ATOM 752 N N . ASP A 1 93 ? -19.514 7.780 -3.412 1.00 84.88 93 ASP A N 1
ATOM 753 C CA . ASP A 1 93 ? -19.752 6.674 -2.484 1.00 84.88 93 ASP A CA 1
ATOM 754 C C . ASP A 1 93 ? -18.763 5.519 -2.709 1.00 84.88 93 ASP A C 1
ATOM 756 O O . ASP A 1 93 ? -18.904 4.464 -2.103 1.00 84.88 93 ASP A O 1
ATOM 760 N N . HIS A 1 94 ? -17.759 5.700 -3.579 1.00 90.25 94 HIS A N 1
ATOM 761 C CA . HIS A 1 94 ? -16.741 4.691 -3.905 1.00 90.25 94 HIS A CA 1
ATOM 762 C C . HIS A 1 94 ? -15.412 4.890 -3.164 1.00 90.25 94 HIS A C 1
ATOM 764 O O . HIS A 1 94 ? -14.475 4.124 -3.379 1.00 90.25 94 HIS A O 1
ATOM 770 N N . PHE A 1 95 ? -15.329 5.893 -2.287 1.00 93.75 95 PHE A N 1
ATOM 771 C CA . PHE A 1 95 ? -14.140 6.185 -1.494 1.00 93.75 95 PHE A CA 1
ATOM 772 C C . PHE A 1 95 ? -14.504 6.531 -0.051 1.00 93.75 95 PHE A C 1
ATOM 774 O O . PHE A 1 95 ? -15.387 7.354 0.190 1.00 93.75 95 PHE A O 1
ATOM 781 N N . VAL A 1 96 ? -13.786 5.946 0.908 1.00 94.31 96 VAL A N 1
ATOM 782 C CA . VAL A 1 96 ? -13.869 6.313 2.329 1.00 94.31 96 VAL A CA 1
ATOM 783 C C . VAL A 1 96 ? -12.492 6.249 2.975 1.00 94.31 96 VAL A C 1
ATOM 785 O O . VAL A 1 96 ? -11.690 5.377 2.650 1.00 94.31 96 VAL A O 1
ATOM 788 N N . ARG A 1 97 ? -12.231 7.140 3.934 1.00 96.75 97 ARG A N 1
ATOM 789 C CA . ARG A 1 97 ? -10.986 7.144 4.706 1.00 96.75 97 ARG A CA 1
ATOM 790 C C . ARG A 1 97 ? -11.244 6.764 6.155 1.00 96.75 97 ARG A C 1
ATOM 792 O O . ARG A 1 97 ? -12.142 7.305 6.804 1.00 96.75 97 ARG A O 1
ATOM 799 N N . TYR A 1 98 ? -10.403 5.883 6.674 1.00 97.75 98 TYR A N 1
ATOM 800 C CA . TYR A 1 98 ? -10.410 5.469 8.069 1.00 97.75 98 TYR A CA 1
ATOM 801 C C . TYR A 1 98 ? -9.062 5.730 8.718 1.00 97.75 98 TYR A C 1
ATOM 803 O O . TYR A 1 98 ? -8.019 5.742 8.063 1.00 97.75 98 TYR A O 1
ATOM 811 N N . THR A 1 99 ? -9.081 5.925 10.030 1.00 98.00 99 THR A N 1
ATOM 812 C CA . THR A 1 99 ? -7.865 6.075 10.817 1.00 98.00 99 THR A CA 1
ATOM 813 C C . THR A 1 99 ? -7.936 5.285 12.109 1.00 98.00 99 THR A C 1
ATOM 815 O O . THR A 1 99 ? -9.013 5.060 12.653 1.00 98.00 99 THR A O 1
ATOM 818 N N . LYS A 1 100 ? -6.768 4.891 12.598 1.00 97.81 100 LYS A N 1
ATOM 819 C CA . LYS A 1 100 ? -6.564 4.268 13.901 1.00 97.81 100 LYS A CA 1
ATOM 820 C C . LYS A 1 100 ? -5.273 4.824 14.483 1.00 97.81 100 LYS A C 1
ATOM 822 O O . LYS A 1 100 ? -4.337 5.123 13.742 1.00 97.81 100 LYS A O 1
ATOM 827 N N . VAL A 1 101 ? -5.215 4.973 15.798 1.00 97.75 101 VAL A N 1
ATOM 828 C CA . VAL A 1 101 ? -3.957 5.235 16.501 1.00 97.75 101 VAL A CA 1
ATOM 829 C C . VAL A 1 101 ? -3.522 3.933 17.152 1.00 97.75 101 VAL A C 1
ATOM 831 O O . VAL A 1 101 ? -4.264 3.347 17.935 1.00 97.75 101 VAL A O 1
ATOM 834 N N . VAL A 1 102 ? -2.340 3.455 16.777 1.00 97.00 102 VAL A N 1
ATOM 835 C CA . VAL A 1 102 ? -1.710 2.288 17.390 1.00 97.00 102 VAL A CA 1
ATOM 836 C C . VAL A 1 102 ? -0.766 2.795 18.470 1.00 97.00 102 VAL A C 1
ATOM 838 O O . VAL A 1 102 ? 0.173 3.544 18.190 1.00 97.00 102 VAL A O 1
ATOM 841 N N . GLU A 1 103 ? -1.049 2.412 19.711 1.00 94.56 103 GLU A N 1
ATOM 842 C CA . GLU A 1 103 ? -0.239 2.779 20.870 1.00 94.56 103 GLU A CA 1
ATOM 843 C C . GLU A 1 103 ? 1.092 2.011 20.894 1.00 94.56 103 GLU A C 1
ATOM 845 O O . GLU A 1 103 ? 1.200 0.882 20.414 1.00 94.56 103 GLU A O 1
ATOM 850 N N . GLY A 1 104 ? 2.115 2.625 21.483 1.00 89.31 104 GLY A N 1
ATOM 851 C CA . GLY A 1 104 ? 3.468 2.081 21.591 1.00 89.31 104 GLY A CA 1
ATOM 852 C C . GLY A 1 104 ? 4.385 3.058 22.326 1.00 89.31 104 GLY A C 1
ATOM 853 O O . GLY A 1 104 ? 3.904 3.968 22.996 1.00 89.31 104 GLY A O 1
ATOM 854 N N . GLU A 1 105 ? 5.708 2.924 22.174 1.00 87.00 105 GLU A N 1
ATOM 855 C CA . GLU A 1 105 ? 6.658 3.922 22.714 1.00 87.00 105 GLU A CA 1
ATOM 856 C C . GLU A 1 105 ? 6.369 5.333 22.187 1.00 87.00 105 GLU A C 1
ATOM 858 O O . GLU A 1 105 ? 6.516 6.329 22.896 1.00 87.00 105 GLU A O 1
ATOM 863 N N . ARG A 1 106 ? 5.916 5.402 20.934 1.00 91.81 106 ARG A N 1
ATOM 864 C CA . ARG A 1 106 ? 5.272 6.572 20.356 1.00 91.81 106 ARG A CA 1
ATOM 865 C C . ARG A 1 106 ? 4.000 6.127 19.631 1.00 91.81 106 ARG A C 1
ATOM 867 O O . ARG A 1 106 ? 4.056 5.116 18.929 1.00 91.81 106 ARG A O 1
ATOM 874 N N . PRO A 1 107 ? 2.893 6.876 19.741 1.00 94.50 107 PRO A N 1
ATOM 875 C CA . PRO A 1 107 ? 1.692 6.581 18.976 1.00 94.50 107 PRO A CA 1
ATOM 876 C C . PRO A 1 107 ? 1.957 6.690 17.472 1.00 94.50 107 PRO A C 1
ATOM 878 O O . PRO A 1 107 ? 2.576 7.656 17.006 1.00 94.50 107 PRO A O 1
ATOM 881 N N . VAL A 1 108 ? 1.469 5.713 16.711 1.00 96.56 108 VAL A N 1
ATOM 882 C CA . VAL A 1 108 ? 1.532 5.703 15.246 1.00 96.56 108 VAL A CA 1
ATOM 883 C C . VAL A 1 108 ? 0.121 5.846 14.700 1.00 96.56 108 VAL A C 1
ATOM 885 O O . VAL A 1 108 ? -0.770 5.059 15.016 1.00 96.56 108 VAL A O 1
ATOM 888 N N . LYS A 1 109 ? -0.097 6.869 13.872 1.00 96.88 109 LYS A N 1
ATOM 889 C CA . LYS A 1 109 ? -1.374 7.063 13.187 1.00 96.88 109 LYS A CA 1
ATOM 890 C C . LYS A 1 109 ? -1.392 6.248 11.899 1.00 96.88 109 LYS A C 1
ATOM 892 O O . LYS A 1 109 ? -0.601 6.504 10.997 1.00 96.88 109 LYS A O 1
ATOM 897 N N . VAL A 1 110 ? -2.346 5.335 11.807 1.00 98.00 110 VAL A N 1
ATOM 898 C CA . VAL A 1 110 ? -2.643 4.538 10.621 1.00 98.00 110 VAL A CA 1
ATOM 899 C C . VAL A 1 110 ? -3.763 5.215 9.843 1.00 98.00 110 VAL A C 1
ATOM 901 O O . VAL A 1 110 ? -4.732 5.700 10.437 1.00 98.00 110 VAL A O 1
ATOM 904 N N . ILE A 1 111 ? -3.623 5.291 8.521 1.00 98.00 111 ILE A N 1
ATOM 905 C CA . ILE A 1 111 ? -4.620 5.870 7.619 1.00 98.00 111 ILE A CA 1
ATOM 906 C C . ILE A 1 111 ? -4.827 4.896 6.468 1.00 98.00 111 ILE A C 1
ATOM 908 O O . ILE A 1 111 ? -3.873 4.591 5.757 1.00 98.00 111 ILE A O 1
ATOM 912 N N . PHE A 1 112 ? -6.068 4.454 6.286 1.00 98.19 112 PHE A N 1
ATOM 913 C CA . PHE A 1 112 ? -6.481 3.624 5.161 1.00 98.19 112 PHE A CA 1
ATOM 914 C C . PHE A 1 112 ? -7.463 4.376 4.277 1.00 98.19 112 PHE A C 1
ATOM 916 O O . PHE A 1 112 ? -8.489 4.872 4.753 1.00 98.19 112 PHE A O 1
ATOM 923 N N . ASP A 1 113 ? -7.142 4.395 2.991 1.00 96.75 113 ASP A N 1
ATOM 924 C CA . ASP A 1 113 ? -7.966 4.910 1.911 1.00 96.75 113 ASP A CA 1
ATOM 925 C C . ASP A 1 113 ? -8.608 3.737 1.194 1.00 96.75 113 ASP A C 1
ATOM 927 O O . ASP A 1 113 ? -7.932 2.970 0.515 1.00 96.75 113 ASP A O 1
ATOM 931 N N . LEU A 1 114 ? -9.913 3.564 1.382 1.00 96.69 114 LEU A N 1
ATOM 932 C CA . LEU A 1 114 ? -10.633 2.429 0.827 1.00 96.69 114 LEU A CA 1
ATOM 933 C C . LEU A 1 114 ? -11.330 2.825 -0.466 1.00 96.69 114 LEU A C 1
ATOM 935 O O . LEU A 1 114 ? -12.210 3.689 -0.463 1.00 96.69 114 LEU A O 1
ATOM 939 N N . PHE A 1 115 ? -10.981 2.133 -1.543 1.00 96.25 115 PHE A N 1
ATOM 940 C CA . PHE A 1 115 ? -11.626 2.213 -2.846 1.00 96.25 115 PHE A CA 1
ATOM 941 C C . PHE A 1 115 ? -12.559 1.011 -3.007 1.00 96.25 115 PHE A C 1
ATOM 943 O O . PHE A 1 115 ? -12.125 -0.140 -2.994 1.00 96.25 115 PHE A O 1
ATOM 950 N N . MET A 1 116 ? -13.858 1.271 -3.124 1.00 95.50 116 MET A N 1
ATOM 951 C CA . MET A 1 116 ? -14.898 0.236 -3.161 1.00 95.50 116 MET A CA 1
ATOM 952 C C . MET A 1 116 ? -15.167 -0.207 -4.601 1.00 95.50 116 MET A C 1
ATOM 954 O O . MET A 1 116 ? -16.199 0.121 -5.192 1.00 95.50 116 MET A O 1
ATOM 958 N N . GLU A 1 117 ? -14.204 -0.919 -5.180 1.00 95.00 117 GLU A N 1
ATOM 959 C CA . GLU A 1 117 ? -14.260 -1.443 -6.544 1.00 95.00 117 GLU A CA 1
ATOM 960 C C . GLU A 1 117 ? -13.327 -2.655 -6.718 1.00 95.00 117 GLU A C 1
ATOM 962 O O . GLU A 1 117 ? -12.332 -2.810 -6.008 1.00 95.00 117 GLU A O 1
ATOM 967 N N . LYS A 1 118 ? -13.634 -3.509 -7.701 1.00 95.94 118 LYS A N 1
ATOM 968 C CA . LYS A 1 118 ? -12.737 -4.595 -8.125 1.00 95.94 118 LYS A CA 1
ATOM 969 C C . LYS A 1 118 ? -11.599 -4.020 -8.965 1.00 95.94 118 LYS A C 1
ATOM 971 O O . LYS A 1 118 ? -11.818 -3.128 -9.782 1.00 95.94 118 LYS A O 1
A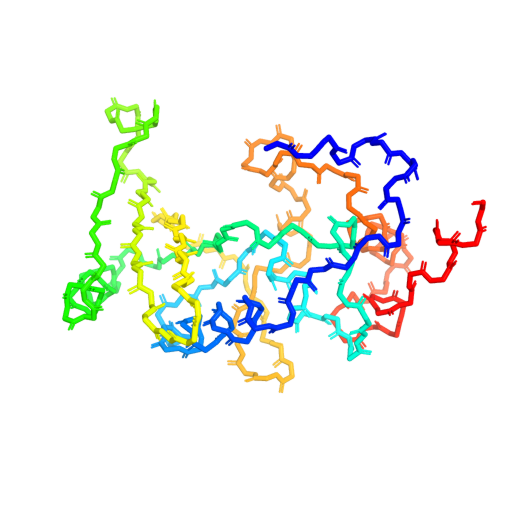TOM 976 N N . VAL A 1 119 ? -10.401 -4.573 -8.810 1.00 96.69 119 VAL A N 1
ATOM 977 C CA . VAL A 1 119 ? -9.207 -4.152 -9.548 1.00 96.69 119 VAL A CA 1
ATOM 978 C C . VAL A 1 119 ? -8.366 -5.367 -9.929 1.00 96.69 119 VAL A C 1
ATOM 980 O O . VAL A 1 119 ? -8.349 -6.358 -9.202 1.00 96.69 119 VAL A O 1
ATOM 983 N N . ALA A 1 120 ? -7.688 -5.302 -11.077 1.00 97.44 120 ALA A N 1
ATOM 984 C CA . ALA A 1 120 ? -6.733 -6.329 -11.477 1.00 97.44 120 ALA A CA 1
ATOM 985 C C . ALA A 1 120 ? -5.557 -6.372 -10.487 1.00 97.44 120 ALA A C 1
ATOM 987 O O . ALA A 1 120 ? -5.013 -5.326 -10.111 1.00 97.44 120 ALA A O 1
ATOM 988 N N . SER A 1 121 ? -5.186 -7.574 -10.050 1.00 98.06 121 SER A N 1
ATOM 989 C CA . SER A 1 121 ? -4.256 -7.776 -8.940 1.00 98.06 121 SER A CA 1
ATOM 990 C C . SER A 1 121 ? -3.283 -8.920 -9.189 1.00 98.06 121 SER A C 1
ATOM 992 O O . SER A 1 121 ? -3.662 -9.947 -9.747 1.00 98.06 121 SER A O 1
ATOM 994 N N . VAL A 1 122 ? -2.072 -8.780 -8.661 1.00 97.94 122 VAL A N 1
ATOM 995 C CA . VAL A 1 122 ? -1.032 -9.810 -8.640 1.00 97.94 122 VAL A CA 1
ATOM 996 C C . VAL A 1 122 ? -0.640 -10.117 -7.196 1.00 97.94 122 VAL A C 1
ATOM 998 O O . VAL A 1 122 ? -0.670 -9.243 -6.332 1.00 97.94 122 VAL A O 1
ATOM 1001 N N . GLU A 1 123 ? -0.288 -11.368 -6.919 1.00 96.94 123 GLU A N 1
ATOM 1002 C CA . GLU A 1 123 ? 0.194 -11.791 -5.604 1.00 96.94 123 GLU A CA 1
ATOM 1003 C C . GLU A 1 123 ? 1.704 -11.541 -5.476 1.00 96.94 123 GLU A C 1
ATOM 1005 O O . GLU A 1 123 ? 2.486 -11.875 -6.372 1.00 96.94 123 GLU A O 1
ATOM 1010 N N . THR A 1 124 ? 2.127 -10.934 -4.366 1.00 95.56 124 THR A N 1
ATOM 1011 C CA . THR A 1 124 ? 3.547 -10.721 -4.051 1.00 95.56 124 THR A CA 1
ATOM 1012 C C . THR A 1 124 ? 4.173 -11.960 -3.404 1.00 95.56 124 THR A C 1
ATOM 1014 O O . THR A 1 124 ? 3.489 -12.895 -2.994 1.00 95.56 124 THR A O 1
ATOM 1017 N N . ALA A 1 125 ? 5.498 -11.955 -3.220 1.00 90.31 125 ALA A N 1
ATOM 1018 C CA . ALA A 1 125 ? 6.197 -13.038 -2.522 1.00 90.31 125 ALA A CA 1
ATOM 1019 C C . ALA A 1 125 ? 5.747 -13.231 -1.055 1.00 90.31 125 ALA A C 1
ATOM 1021 O O . ALA A 1 125 ? 5.954 -14.306 -0.495 1.00 90.31 125 ALA A O 1
ATOM 1022 N N . SER A 1 126 ? 5.139 -12.214 -0.431 1.00 89.62 126 SER A N 1
ATOM 1023 C CA . SER A 1 126 ? 4.572 -12.296 0.923 1.00 89.62 126 SER A CA 1
ATOM 1024 C C . SER A 1 126 ? 3.121 -12.801 0.956 1.00 89.62 126 SER A C 1
ATOM 1026 O O . SER A 1 126 ? 2.539 -12.903 2.038 1.00 89.62 126 SER A O 1
ATOM 1028 N N . GLY A 1 127 ? 2.536 -13.132 -0.201 1.00 94.44 127 GLY A N 1
ATOM 1029 C CA . GLY A 1 127 ? 1.150 -13.590 -0.324 1.00 94.44 127 GLY A CA 1
ATOM 1030 C C . GLY A 1 127 ? 0.112 -12.474 -0.182 1.00 94.44 127 GLY A C 1
ATOM 1031 O O . GLY A 1 127 ? -1.049 -12.740 0.123 1.00 94.44 127 GLY A O 1
ATOM 1032 N N . ILE A 1 128 ? 0.527 -11.211 -0.329 1.00 96.75 128 ILE A N 1
ATOM 1033 C CA . ILE A 1 128 ? -0.376 -10.057 -0.300 1.00 96.75 128 ILE A CA 1
ATOM 1034 C C . ILE A 1 128 ? -0.751 -9.712 -1.740 1.00 96.75 128 ILE A C 1
ATOM 1036 O O . ILE A 1 128 ? 0.117 -9.619 -2.609 1.00 96.75 128 ILE A O 1
ATOM 1040 N N . LEU A 1 129 ? -2.043 -9.503 -1.994 1.00 98.38 129 LEU A N 1
ATOM 1041 C CA . LEU A 1 129 ? -2.507 -9.010 -3.285 1.00 98.38 129 LEU A CA 1
ATOM 1042 C C . LEU A 1 129 ? -2.207 -7.519 -3.413 1.00 98.38 129 LEU A C 1
ATOM 1044 O O . LEU A 1 129 ? -2.574 -6.716 -2.553 1.00 98.38 129 LEU A O 1
ATOM 1048 N N . VAL A 1 130 ? -1.578 -7.147 -4.521 1.00 98.44 130 VAL A N 1
ATOM 1049 C CA . VAL A 1 130 ? -1.331 -5.757 -4.911 1.00 98.44 130 VAL A CA 1
ATOM 1050 C C . VAL A 1 130 ? -1.948 -5.490 -6.277 1.00 98.44 130 VAL A C 1
ATOM 1052 O O . VAL A 1 130 ? -2.128 -6.412 -7.072 1.00 98.44 130 VAL A O 1
ATOM 1055 N N . VAL A 1 131 ? -2.270 -4.234 -6.574 1.00 98.25 131 VAL A N 1
ATOM 1056 C CA . VAL A 1 131 ? -2.727 -3.837 -7.912 1.00 98.25 131 VAL A CA 1
ATOM 1057 C C . VAL A 1 131 ? -1.637 -4.166 -8.932 1.00 98.25 131 VAL A C 1
ATOM 1059 O O . VAL A 1 131 ? -0.465 -3.855 -8.714 1.00 98.25 131 VAL A O 1
ATOM 1062 N N . GLU A 1 132 ? -2.021 -4.777 -10.055 1.00 97.56 132 GLU A N 1
ATOM 1063 C CA . GLU A 1 132 ? -1.077 -5.111 -11.128 1.00 97.56 132 GLU A CA 1
ATOM 1064 C C . GLU A 1 132 ? -0.302 -3.872 -11.608 1.00 97.56 132 GLU A C 1
ATOM 1066 O O . GLU A 1 132 ? -0.911 -2.811 -11.764 1.00 97.56 132 GLU A O 1
ATOM 1071 N N . PRO A 1 133 ? 1.009 -3.974 -11.905 1.00 96.75 133 PRO A N 1
ATOM 1072 C CA . PRO A 1 133 ? 1.849 -2.813 -12.203 1.00 96.75 133 PRO A CA 1
ATOM 1073 C C . PRO A 1 133 ? 1.316 -1.872 -13.291 1.00 96.75 133 PRO A C 1
ATOM 1075 O O . PRO A 1 133 ? 1.337 -0.657 -13.105 1.00 96.75 133 PRO A O 1
ATOM 1078 N N . GLU A 1 134 ? 0.812 -2.395 -14.413 1.00 95.62 134 GLU A N 1
ATOM 1079 C CA . GLU A 1 134 ? 0.250 -1.564 -15.491 1.00 95.62 134 GLU A CA 1
ATOM 1080 C C . GLU A 1 134 ? -1.025 -0.835 -15.047 1.00 95.62 134 GLU A C 1
ATOM 1082 O O . GLU A 1 134 ? -1.174 0.371 -15.271 1.00 95.62 134 GLU A O 1
ATOM 1087 N N . THR A 1 135 ? -1.911 -1.543 -14.341 1.00 95.88 135 THR A N 1
ATOM 1088 C CA . THR A 1 135 ? -3.125 -0.969 -13.749 1.00 95.88 135 THR A CA 1
ATOM 1089 C C . THR A 1 135 ? -2.769 0.102 -12.718 1.00 95.88 135 THR A C 1
ATOM 1091 O O . THR A 1 135 ? -3.316 1.205 -12.761 1.00 95.88 135 THR A O 1
ATOM 1094 N N . LEU A 1 136 ? -1.794 -0.164 -11.846 1.00 95.44 136 LEU A N 1
ATOM 1095 C CA . LEU A 1 136 ? -1.327 0.774 -10.828 1.00 95.44 136 LEU A CA 1
ATOM 1096 C C . LEU A 1 136 ? -0.721 2.034 -11.458 1.00 95.44 136 LEU A C 1
ATOM 1098 O O . LEU A 1 136 ? -0.990 3.144 -10.999 1.00 95.44 136 LEU A O 1
ATOM 1102 N N . LEU A 1 137 ? 0.042 1.893 -12.547 1.00 93.50 137 LEU A N 1
ATOM 1103 C CA . LEU A 1 137 ? 0.568 3.032 -13.301 1.00 93.50 137 LEU A CA 1
ATOM 1104 C C . LEU A 1 137 ? -0.543 3.898 -13.913 1.00 93.50 137 LEU A C 1
ATOM 1106 O O . LEU A 1 137 ? -0.398 5.122 -13.936 1.00 93.50 137 LEU A O 1
ATOM 1110 N N . SER A 1 138 ? -1.656 3.297 -14.348 1.00 92.38 138 SER A N 1
ATOM 1111 C CA . SER A 1 138 ? -2.806 4.028 -14.912 1.00 92.38 138 SER A CA 1
ATOM 1112 C C . SER A 1 138 ? -3.516 4.940 -13.899 1.00 92.38 138 SER A C 1
ATOM 1114 O O . SER A 1 138 ? -4.212 5.880 -14.282 1.00 92.38 138 SER A O 1
ATOM 1116 N N . PHE A 1 139 ? -3.325 4.698 -12.598 1.00 89.31 139 PHE A N 1
ATOM 1117 C CA . PHE A 1 139 ? -3.929 5.495 -11.530 1.00 89.31 139 PHE A CA 1
ATOM 1118 C C . PHE A 1 139 ? -3.204 6.818 -11.278 1.00 89.31 139 PHE A C 1
ATOM 1120 O O . PHE A 1 139 ? -3.801 7.748 -10.725 1.00 89.31 139 PHE A O 1
ATOM 1127 N N . TYR A 1 140 ? -1.941 6.944 -11.683 1.00 82.19 140 TYR A N 1
ATOM 1128 C CA . TYR A 1 140 ? -1.175 8.165 -11.458 1.00 82.19 140 TYR A CA 1
ATOM 1129 C C . TYR A 1 140 ? -1.636 9.315 -12.354 1.00 82.19 140 TYR A C 1
ATOM 1131 O O . TYR A 1 140 ? -1.776 9.168 -13.565 1.00 82.19 140 TYR A O 1
ATOM 1139 N N . GLY A 1 141 ? -1.846 10.483 -11.743 1.00 70.88 141 GLY A N 1
ATOM 1140 C CA . GLY A 1 141 ? -2.446 11.650 -12.400 1.00 70.88 141 GLY A CA 1
ATOM 1141 C C . GLY A 1 141 ? -3.975 11.695 -12.308 1.00 70.88 141 GLY A C 1
ATOM 1142 O O . GLY A 1 141 ? -4.567 12.689 -12.720 1.00 70.88 141 GLY A O 1
ATOM 1143 N N . ASN A 1 142 ? -4.604 10.661 -11.736 1.00 69.38 142 ASN A N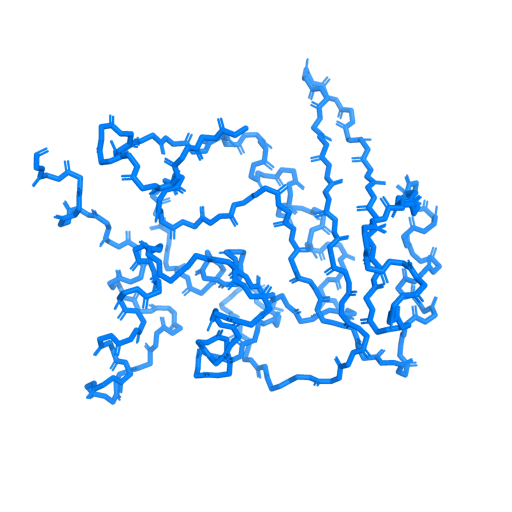 1
ATOM 1144 C CA . ASN A 1 142 ? 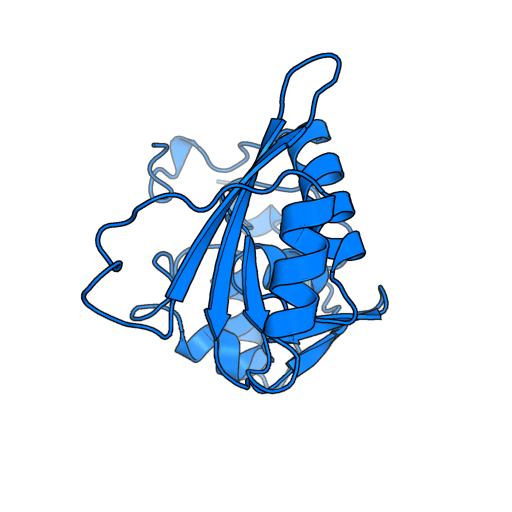-6.041 10.625 -11.461 1.00 69.38 142 ASN A CA 1
ATOM 1145 C C . ASN A 1 142 ? -6.324 10.276 -9.988 1.00 69.38 142 ASN A C 1
ATOM 1147 O O . ASN A 1 142 ? -6.758 11.139 -9.229 1.00 69.38 142 ASN A O 1
ATOM 1151 N N . LYS A 1 143 ? -6.008 9.041 -9.569 1.00 67.25 143 LYS A N 1
ATOM 1152 C CA . LYS A 1 143 ? -6.190 8.550 -8.189 1.00 67.25 143 LYS A CA 1
ATOM 1153 C C . LYS A 1 143 ? -4.942 8.758 -7.318 1.00 67.25 143 LYS A C 1
ATOM 1155 O O . LYS A 1 143 ? -5.079 9.119 -6.158 1.00 67.25 143 LYS A O 1
ATOM 1160 N N . HIS A 1 144 ? -3.742 8.631 -7.897 1.00 72.25 144 HIS A N 1
ATOM 1161 C CA . HIS A 1 144 ? -2.460 8.794 -7.193 1.00 72.25 144 HIS A CA 1
ATOM 1162 C C . HIS A 1 144 ? -1.742 10.084 -7.586 1.00 72.25 144 HIS A C 1
ATOM 1164 O O . HIS A 1 144 ? -1.614 10.406 -8.771 1.00 72.25 144 HIS A O 1
ATOM 1170 N N . SER A 1 145 ? -1.240 10.825 -6.595 1.00 57.78 145 SER A N 1
ATOM 1171 C CA . SER A 1 145 ? -0.770 12.202 -6.798 1.00 57.78 145 SER A CA 1
ATOM 1172 C C . SER A 1 145 ? 0.676 12.358 -7.284 1.00 57.78 145 SER A C 1
ATOM 1174 O O . SER A 1 145 ? 1.004 13.426 -7.791 1.00 57.78 145 SER A O 1
ATOM 1176 N N . SER A 1 146 ? 1.556 11.356 -7.140 1.00 65.31 146 SER A N 1
ATOM 1177 C CA . SER A 1 146 ? 2.991 11.513 -7.456 1.00 65.31 146 SER A CA 1
ATOM 1178 C C . SER A 1 146 ? 3.496 10.511 -8.492 1.00 65.31 146 SER A C 1
ATOM 1180 O O . SER A 1 146 ? 3.764 9.359 -8.173 1.00 65.31 146 SER A O 1
ATOM 1182 N N . VAL A 1 147 ? 3.702 10.969 -9.729 1.00 64.81 147 VAL A N 1
ATOM 1183 C CA . VAL A 1 147 ? 4.377 10.197 -10.795 1.00 64.81 147 VAL A CA 1
ATOM 1184 C C . VAL A 1 147 ? 5.899 10.106 -10.619 1.00 64.81 147 VAL A C 1
ATOM 1186 O O . VAL A 1 147 ? 6.558 9.454 -11.426 1.00 64.81 147 VAL A O 1
ATOM 1189 N N . GLU A 1 148 ? 6.456 10.785 -9.613 1.00 70.62 148 GLU A N 1
ATOM 1190 C CA . GLU A 1 148 ? 7.899 11.027 -9.465 1.00 70.62 148 GLU A CA 1
ATOM 1191 C C . GLU A 1 148 ? 8.581 10.117 -8.434 1.00 70.62 148 GLU A C 1
ATOM 1193 O O . GLU A 1 148 ? 9.787 10.221 -8.223 1.00 70.62 148 GLU A O 1
ATOM 1198 N N . CYS A 1 149 ? 7.835 9.213 -7.793 1.00 85.81 149 CYS A N 1
ATOM 1199 C CA . CYS A 1 149 ? 8.429 8.196 -6.929 1.00 85.81 149 CYS A CA 1
ATOM 1200 C C . CYS A 1 149 ? 9.401 7.315 -7.732 1.00 85.81 149 CYS A C 1
ATOM 1202 O O . CYS A 1 149 ? 9.104 6.936 -8.870 1.00 85.81 149 CYS A O 1
ATOM 1204 N N . PHE A 1 150 ? 10.544 6.953 -7.143 1.00 89.94 150 PHE A N 1
ATOM 1205 C CA . PHE A 1 150 ? 11.584 6.193 -7.852 1.00 89.94 150 PHE A CA 1
ATOM 1206 C C . PHE A 1 150 ? 11.042 4.874 -8.404 1.00 89.94 150 PHE A C 1
ATOM 1208 O O . PHE A 1 150 ? 11.301 4.535 -9.556 1.00 89.94 150 PHE A O 1
ATOM 1215 N N . SER A 1 151 ? 10.198 4.186 -7.638 1.00 91.50 151 SER A N 1
ATOM 1216 C CA . SER A 1 151 ? 9.598 2.917 -8.054 1.00 91.50 151 SER A CA 1
ATOM 1217 C C . SER A 1 151 ? 8.626 3.062 -9.220 1.00 91.50 151 SER A C 1
ATOM 1219 O O . SER A 1 151 ? 8.566 2.178 -10.067 1.00 91.50 151 SER A O 1
ATOM 1221 N N . VAL A 1 152 ? 7.941 4.204 -9.345 1.00 91.50 152 VAL A N 1
ATOM 1222 C CA . VAL A 1 152 ? 7.104 4.504 -10.519 1.00 91.50 152 VAL A CA 1
ATOM 1223 C C . VAL A 1 152 ? 7.978 4.679 -11.761 1.00 91.50 152 VAL A C 1
ATOM 1225 O O . VAL A 1 152 ? 7.644 4.159 -12.826 1.00 91.50 152 VAL A O 1
ATOM 1228 N N . ALA A 1 153 ? 9.106 5.386 -11.639 1.00 90.69 153 ALA A N 1
ATOM 1229 C CA . ALA A 1 153 ? 10.051 5.558 -12.740 1.00 90.69 153 ALA A CA 1
ATOM 1230 C C . ALA A 1 153 ? 10.672 4.216 -13.169 1.00 90.69 153 ALA A C 1
ATOM 1232 O O . ALA A 1 153 ? 10.668 3.890 -14.356 1.00 90.69 153 ALA A O 1
ATOM 1233 N N . ILE A 1 154 ? 11.127 3.406 -12.207 1.00 93.94 154 ILE A N 1
ATOM 1234 C CA . ILE A 1 154 ? 11.691 2.075 -12.467 1.00 93.94 154 ILE A CA 1
ATOM 1235 C C . ILE A 1 154 ? 10.649 1.162 -13.121 1.00 93.94 154 ILE A C 1
ATOM 1237 O O . ILE A 1 154 ? 10.945 0.551 -14.147 1.00 93.94 154 ILE A O 1
ATOM 1241 N N . ALA A 1 155 ? 9.429 1.093 -12.579 1.00 95.19 155 ALA A N 1
ATOM 1242 C CA . ALA A 1 155 ? 8.369 0.242 -13.115 1.00 95.19 155 ALA A CA 1
ATOM 1243 C C . ALA A 1 155 ? 8.022 0.605 -14.566 1.00 95.19 155 ALA A C 1
ATOM 1245 O O . ALA A 1 155 ? 7.911 -0.286 -15.407 1.00 95.19 155 ALA A O 1
ATOM 1246 N N . LYS A 1 156 ? 7.927 1.905 -14.888 1.00 93.94 156 LYS A N 1
ATOM 1247 C CA . LYS A 1 156 ? 7.711 2.376 -16.267 1.00 93.94 156 LYS A CA 1
ATOM 1248 C C . LYS A 1 156 ? 8.810 1.903 -17.215 1.00 93.94 156 LYS A C 1
ATOM 1250 O O . LYS A 1 156 ? 8.509 1.455 -18.318 1.00 93.94 156 LYS A O 1
ATOM 1255 N N . GLU A 1 157 ? 10.073 1.992 -16.800 1.00 94.56 157 GLU A N 1
ATOM 1256 C CA . GLU A 1 157 ? 11.195 1.527 -17.619 1.00 94.56 157 GLU A CA 1
ATOM 1257 C C . GLU A 1 157 ? 11.189 0.012 -17.831 1.00 94.56 157 GLU A C 1
ATOM 1259 O O . GLU A 1 157 ? 11.471 -0.438 -18.939 1.00 94.56 157 GLU A O 1
ATOM 1264 N N . LEU A 1 158 ? 10.894 -0.766 -16.784 1.00 96.69 158 LEU A N 1
ATOM 1265 C CA . LEU A 1 158 ? 10.831 -2.227 -16.861 1.00 96.69 158 LEU A CA 1
ATOM 1266 C C . LEU A 1 158 ? 9.721 -2.674 -17.815 1.00 96.69 158 LEU A C 1
ATOM 1268 O O . LEU A 1 158 ? 9.985 -3.419 -18.757 1.00 96.69 158 LEU A O 1
ATOM 1272 N N . ILE A 1 159 ? 8.513 -2.132 -17.652 1.00 96.31 159 ILE A N 1
ATOM 1273 C CA . ILE A 1 159 ? 7.368 -2.460 -18.513 1.00 96.31 159 ILE A CA 1
ATOM 1274 C C . ILE A 1 159 ? 7.648 -2.071 -19.968 1.00 96.31 159 ILE A C 1
ATOM 1276 O O . ILE A 1 159 ? 7.384 -2.856 -20.875 1.00 96.31 159 ILE A O 1
ATOM 1280 N N . ALA A 1 160 ? 8.269 -0.911 -20.215 1.00 96.00 160 ALA A N 1
ATOM 1281 C CA . ALA A 1 160 ? 8.659 -0.501 -21.566 1.00 96.00 160 ALA A CA 1
ATOM 1282 C C . ALA A 1 160 ? 9.670 -1.458 -22.233 1.00 96.00 160 ALA A C 1
ATOM 1284 O O . ALA A 1 160 ? 9.780 -1.477 -23.459 1.00 96.00 160 ALA A O 1
ATOM 1285 N N . ARG A 1 161 ? 10.402 -2.254 -21.443 1.00 96.88 161 ARG A N 1
ATOM 1286 C CA . ARG A 1 161 ? 11.322 -3.305 -21.912 1.00 96.88 161 ARG A CA 1
ATOM 1287 C C . ARG A 1 161 ? 10.683 -4.697 -21.954 1.00 96.88 161 ARG A C 1
ATOM 1289 O O . ARG A 1 161 ? 11.350 -5.645 -22.358 1.00 96.88 161 ARG A O 1
ATOM 1296 N N . GLY A 1 162 ? 9.414 -4.829 -21.563 1.00 96.75 162 GLY A N 1
ATOM 1297 C CA . GLY A 1 162 ? 8.731 -6.117 -21.424 1.00 96.75 162 GLY A CA 1
ATOM 1298 C C . GLY A 1 162 ? 9.167 -6.916 -20.190 1.00 96.75 162 GLY A C 1
ATOM 1299 O O . GLY A 1 162 ? 9.002 -8.134 -20.162 1.00 96.75 162 GLY A O 1
ATOM 1300 N N . GLU A 1 163 ? 9.748 -6.256 -19.186 1.00 97.25 163 GLU A N 1
ATOM 1301 C CA . GLU A 1 163 ? 10.188 -6.863 -17.927 1.00 97.25 163 GLU A CA 1
ATOM 1302 C C . GLU A 1 163 ? 9.107 -6.706 -16.843 1.00 97.25 163 GLU A C 1
ATOM 1304 O O . GLU A 1 163 ? 8.461 -5.662 -16.738 1.00 97.25 163 GLU A O 1
ATOM 1309 N N . ASN A 1 164 ? 8.925 -7.731 -16.004 1.00 95.69 164 ASN A N 1
ATOM 1310 C CA . ASN A 1 164 ? 7.968 -7.698 -14.896 1.00 95.69 164 ASN A CA 1
ATOM 1311 C C . ASN A 1 164 ? 8.558 -6.938 -13.690 1.00 95.69 164 ASN A C 1
ATOM 1313 O O . ASN A 1 164 ? 9.600 -7.363 -13.191 1.00 95.69 164 ASN A O 1
ATOM 1317 N N . PRO A 1 165 ? 7.909 -5.873 -13.176 1.00 96.50 165 PRO A N 1
ATOM 1318 C CA . PRO A 1 165 ? 8.365 -5.172 -11.975 1.00 96.50 165 PRO A CA 1
ATOM 1319 C C . PRO A 1 165 ? 8.298 -5.999 -10.685 1.00 96.50 165 PRO A C 1
ATOM 1321 O O . PRO A 1 165 ? 9.102 -5.778 -9.783 1.00 96.50 165 PRO A O 1
ATOM 1324 N N . VAL A 1 166 ? 7.364 -6.947 -10.567 1.00 97.06 166 VAL A N 1
ATOM 1325 C CA . VAL A 1 166 ? 7.146 -7.702 -9.322 1.00 97.06 166 VAL A CA 1
ATOM 1326 C C . VAL A 1 166 ? 8.391 -8.518 -8.967 1.00 97.06 166 VAL A C 1
ATOM 1328 O O . VAL A 1 166 ? 8.813 -9.390 -9.723 1.00 97.06 166 VAL A O 1
ATOM 1331 N N . GLY A 1 167 ? 8.991 -8.231 -7.810 1.00 95.50 167 GLY A N 1
ATOM 1332 C CA . GLY A 1 167 ? 10.206 -8.885 -7.324 1.00 95.50 167 GLY A CA 1
ATOM 1333 C C . GLY A 1 167 ? 11.474 -8.536 -8.110 1.00 95.50 167 GLY A C 1
ATOM 1334 O O . GLY A 1 167 ? 12.525 -9.130 -7.866 1.00 95.50 167 GLY A O 1
ATOM 1335 N N . HIS A 1 168 ? 11.413 -7.590 -9.050 1.00 96.31 168 HIS A N 1
ATOM 1336 C CA . HIS A 1 168 ? 12.562 -7.256 -9.881 1.00 96.31 168 HIS A CA 1
ATOM 1337 C C . HIS A 1 168 ? 13.646 -6.545 -9.065 1.00 96.31 168 HIS A C 1
ATOM 1339 O O . HIS A 1 168 ? 13.363 -5.585 -8.351 1.00 96.31 168 HIS A O 1
ATOM 1345 N N . ALA A 1 169 ? 14.913 -6.945 -9.225 1.00 95.19 169 ALA A N 1
ATOM 1346 C CA . ALA A 1 169 ? 16.038 -6.408 -8.446 1.00 95.19 169 ALA A CA 1
ATOM 1347 C C . ALA A 1 169 ? 16.112 -4.869 -8.462 1.00 95.19 169 ALA A C 1
ATOM 1349 O O . ALA A 1 169 ? 16.367 -4.240 -7.437 1.00 95.19 169 ALA A O 1
ATOM 1350 N N . ARG A 1 170 ? 15.816 -4.252 -9.616 1.00 94.38 170 ARG A N 1
ATOM 1351 C CA . ARG A 1 170 ? 15.820 -2.786 -9.765 1.00 94.38 170 ARG A CA 1
ATOM 1352 C C . ARG A 1 170 ? 14.783 -2.077 -8.895 1.00 94.38 170 ARG A C 1
ATOM 1354 O O . ARG A 1 170 ? 15.019 -0.931 -8.546 1.00 94.38 170 ARG A O 1
ATOM 1361 N N . MET A 1 171 ? 13.681 -2.729 -8.526 1.00 94.94 171 MET A N 1
ATOM 1362 C CA . MET A 1 171 ? 12.635 -2.125 -7.691 1.00 94.94 171 MET A CA 1
ATOM 1363 C C . MET A 1 171 ? 13.092 -1.866 -6.246 1.00 94.94 171 MET A C 1
ATOM 1365 O O . MET A 1 171 ? 12.419 -1.135 -5.527 1.00 94.94 171 MET A O 1
ATOM 1369 N N . GLY A 1 172 ? 14.225 -2.437 -5.819 1.00 92.81 172 GLY A N 1
ATOM 1370 C CA . GLY A 1 172 ? 14.856 -2.162 -4.522 1.00 92.81 172 GLY A CA 1
ATOM 1371 C C . GLY A 1 172 ? 16.184 -1.397 -4.607 1.00 92.81 172 GLY A C 1
ATOM 1372 O O . GLY A 1 172 ? 16.794 -1.132 -3.572 1.00 92.81 172 GLY A O 1
ATOM 1373 N N . ASP A 1 173 ? 16.660 -1.045 -5.809 1.00 92.06 173 ASP A N 1
ATOM 1374 C CA . ASP A 1 173 ? 17.926 -0.325 -5.997 1.00 92.06 173 ASP A CA 1
ATOM 1375 C C . ASP A 1 173 ? 17.691 1.150 -6.342 1.00 92.06 173 ASP A C 1
ATOM 1377 O O . ASP A 1 173 ? 17.553 1.542 -7.503 1.00 92.06 173 ASP A O 1
ATOM 1381 N N . PHE A 1 174 ? 17.699 1.988 -5.305 1.00 89.81 174 PHE A N 1
ATOM 1382 C CA . PHE A 1 174 ? 17.547 3.440 -5.436 1.00 89.81 174 PHE A CA 1
ATOM 1383 C C . PHE A 1 174 ? 18.878 4.198 -5.467 1.00 89.81 174 PHE A C 1
ATOM 1385 O O . PHE A 1 174 ? 18.894 5.432 -5.477 1.00 89.81 174 PHE A O 1
ATOM 1392 N N . THR A 1 175 ? 20.007 3.484 -5.513 1.00 85.50 175 THR A N 1
ATOM 1393 C CA . THR A 1 175 ? 21.350 4.083 -5.562 1.00 85.50 175 THR A CA 1
ATOM 1394 C C . THR A 1 175 ? 21.510 5.146 -6.659 1.00 85.50 175 THR A C 1
ATOM 1396 O O . THR A 1 175 ? 22.136 6.171 -6.369 1.00 85.50 175 THR A O 1
ATOM 1399 N N . PRO A 1 176 ? 20.942 4.981 -7.878 1.00 84.44 176 PRO A N 1
ATOM 1400 C CA . PRO A 1 176 ? 21.065 5.983 -8.940 1.00 84.44 176 PRO A CA 1
ATOM 1401 C C . PRO A 1 176 ? 20.493 7.363 -8.592 1.00 84.44 176 PRO A C 1
ATOM 1403 O O . PRO A 1 176 ? 20.952 8.355 -9.145 1.00 84.44 176 PRO A O 1
ATOM 1406 N N . TRP A 1 177 ? 19.522 7.441 -7.677 1.00 79.62 177 TRP A N 1
ATOM 1407 C CA . TRP A 1 177 ? 18.891 8.706 -7.284 1.00 79.62 177 TRP A CA 1
ATOM 1408 C C . TRP A 1 177 ? 19.528 9.342 -6.049 1.00 79.62 177 TRP A C 1
ATOM 1410 O O . TRP A 1 177 ? 19.404 10.545 -5.855 1.00 79.62 177 TRP A O 1
ATOM 1420 N N . VAL A 1 178 ? 20.202 8.559 -5.204 1.00 75.06 178 VAL A N 1
ATOM 1421 C CA . VAL A 1 178 ? 20.805 9.054 -3.950 1.00 75.06 178 VAL A CA 1
ATOM 1422 C C . VAL A 1 178 ? 22.260 9.501 -4.147 1.00 75.06 178 VAL A C 1
ATOM 1424 O O . VAL A 1 178 ? 22.774 10.292 -3.360 1.00 75.06 178 VAL A O 1
ATOM 1427 N N . LYS A 1 179 ? 22.938 9.033 -5.205 1.00 60.81 179 LYS A N 1
ATOM 1428 C CA . LYS A 1 179 ? 24.274 9.511 -5.595 1.00 60.81 179 LYS A CA 1
ATOM 1429 C C . LYS A 1 179 ? 24.156 10.700 -6.557 1.00 60.81 179 LYS A C 1
ATOM 1431 O O . LYS A 1 179 ? 24.309 10.531 -7.764 1.00 60.81 179 LYS A O 1
ATOM 1436 N N . GLY A 1 180 ? 23.892 11.882 -6.005 1.00 51.44 180 GLY A N 1
ATOM 1437 C CA . GLY A 1 180 ? 23.853 13.163 -6.716 1.00 51.44 180 GLY A CA 1
ATOM 1438 C C . GLY A 1 180 ? 24.095 14.326 -5.773 1.00 51.44 180 GLY A C 1
ATOM 1439 O O . GLY A 1 180 ? 23.389 14.381 -4.745 1.00 51.44 180 GLY A O 1
#

Organism: NCBI:txid2219043

pLDDT: mean 90.51, std 11.65, range [36.66, 98.62]

Radius of gyration: 16.1 Å; chains: 1; bounding box: 45×32×45 Å